Protein AF-A0A4Q3FWL1-F1 (afdb_monomer_lite)

Radius of gyration: 15.83 Å; chains: 1; bounding box: 39×27×42 Å

Secondary structure (DSSP, 8-state):
--HHHHHHHHHHHHHHHHT-GGGTTTHHHHHHHHHHHHHHHHHTTTS-TTS-TTHHHHHHHHHHHHHHHHHHHHHHHHHHTT-

pLD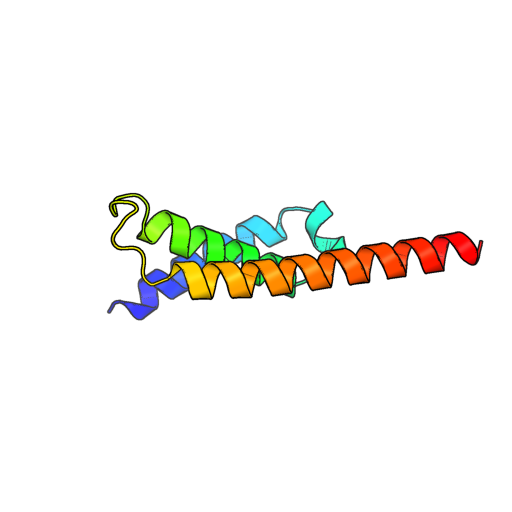DT: mean 72.54, std 7.36, range [46.47, 82.06]

Sequence (83 aa):
MIGDREEILRGQAVEGYDAIPCLDAHGDLIRSILVEVSLLTERYRYVSRHDIPYVRDLAGLLDVLWQEVEMQHDRTRARADRG

Structure (mmCIF, N/CA/C/O backbone):
data_AF-A0A4Q3FWL1-F1
#
_entry.id   AF-A0A4Q3FWL1-F1
#
loop_
_atom_site.group_PDB
_atom_site.id
_atom_site.type_symbol
_atom_site.label_atom_id
_atom_site.label_alt_id
_atom_site.label_comp_id
_atom_site.label_asym_id
_atom_site.label_entity_id
_atom_site.label_seq_id
_atom_site.pdbx_PDB_ins_code
_atom_site.Cartn_x
_atom_site.Cartn_y
_atom_site.Cartn_z
_atom_site.occupancy
_atom_site.B_iso_or_equiv
_atom_site.auth_seq_id
_atom_site.auth_comp_id
_atom_site.auth_asym_id
_atom_site.auth_atom_id
_atom_site.pdbx_PDB_model_num
ATOM 1 N N . MET A 1 1 ? -9.979 14.387 16.383 1.00 46.47 1 MET A N 1
ATOM 2 C CA . MET A 1 1 ? -8.539 14.056 16.471 1.00 46.47 1 MET A CA 1
ATOM 3 C C . MET A 1 1 ? -8.282 12.574 16.158 1.00 46.47 1 MET A C 1
ATOM 5 O O . MET A 1 1 ? -7.605 11.901 16.918 1.00 46.47 1 MET A O 1
ATOM 9 N N . ILE A 1 2 ? -8.844 12.042 15.064 1.00 51.34 2 ILE A N 1
ATOM 10 C CA . ILE A 1 2 ? -8.594 10.656 14.607 1.00 51.34 2 ILE A CA 1
ATOM 11 C C . ILE A 1 2 ? -7.671 10.652 13.369 1.00 51.34 2 ILE A C 1
ATOM 13 O O . ILE A 1 2 ? -6.873 9.733 13.233 1.00 51.34 2 ILE A O 1
ATOM 17 N N . GLY A 1 3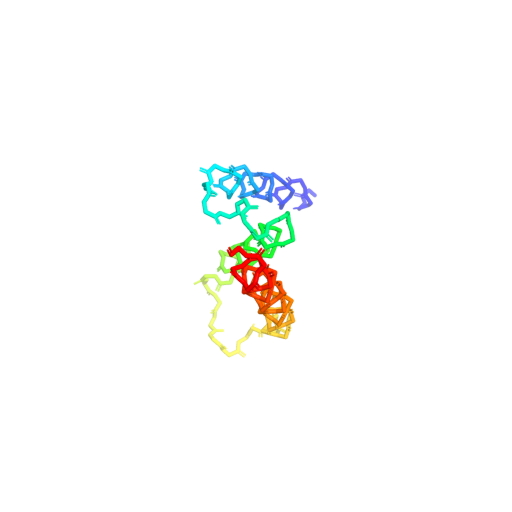 ? -7.693 11.720 12.553 1.00 59.28 3 GLY A N 1
ATOM 18 C CA . GLY A 1 3 ? -6.827 11.877 11.373 1.00 59.28 3 GLY A CA 1
ATOM 19 C C . GLY A 1 3 ? -5.330 11.926 11.696 1.00 59.28 3 GLY A C 1
ATOM 20 O O . GLY A 1 3 ? -4.573 11.149 11.129 1.00 59.28 3 GLY A O 1
ATOM 21 N N . ASP A 1 4 ? -4.917 12.728 12.682 1.00 71.31 4 ASP A N 1
ATOM 22 C CA . ASP A 1 4 ? -3.493 12.916 13.010 1.00 71.31 4 ASP A CA 1
ATOM 23 C C . ASP A 1 4 ? -2.781 11.609 13.391 1.00 71.31 4 ASP A C 1
ATOM 25 O O . ASP A 1 4 ? -1.613 11.409 13.076 1.00 71.31 4 ASP A O 1
ATOM 29 N N . ARG A 1 5 ? -3.479 10.680 14.059 1.00 73.69 5 ARG A N 1
ATOM 30 C CA . ARG A 1 5 ? -2.882 9.401 14.472 1.00 73.69 5 ARG A CA 1
ATOM 31 C C . ARG A 1 5 ? -2.729 8.432 13.301 1.00 73.69 5 ARG A C 1
ATOM 33 O O . ARG A 1 5 ? -1.735 7.715 13.255 1.00 73.69 5 ARG A O 1
ATOM 40 N N . GLU A 1 6 ? -3.695 8.389 12.387 1.00 71.12 6 GLU A N 1
ATOM 41 C CA . GLU A 1 6 ? -3.595 7.569 11.172 1.00 71.12 6 GLU A CA 1
ATOM 42 C C . GLU A 1 6 ? -2.496 8.103 10.245 1.00 71.12 6 GLU A C 1
ATOM 44 O O . GLU A 1 6 ? -1.718 7.320 9.708 1.00 71.12 6 GLU A O 1
ATOM 49 N N . GLU A 1 7 ? -2.367 9.424 10.134 1.00 75.75 7 GLU A N 1
ATOM 50 C CA . GLU A 1 7 ? -1.339 10.077 9.321 1.00 75.75 7 GLU A CA 1
ATOM 51 C C . GLU A 1 7 ? 0.079 9.846 9.871 1.00 75.75 7 GLU A C 1
ATOM 53 O O . GLU A 1 7 ? 0.985 9.510 9.109 1.00 75.75 7 GLU A O 1
ATOM 58 N N . ILE A 1 8 ? 0.265 9.904 11.197 1.00 79.25 8 ILE A N 1
ATOM 59 C CA . ILE A 1 8 ? 1.544 9.563 11.845 1.00 79.25 8 ILE A CA 1
ATOM 60 C C . ILE A 1 8 ? 1.916 8.094 11.605 1.00 79.25 8 ILE A C 1
ATOM 62 O O . ILE A 1 8 ? 3.057 7.798 11.250 1.00 79.25 8 ILE A O 1
ATOM 66 N N . LEU A 1 9 ? 0.969 7.165 11.783 1.00 73.56 9 LEU A N 1
ATOM 67 C CA . LEU A 1 9 ? 1.219 5.735 11.565 1.00 73.56 9 LEU A CA 1
ATOM 68 C C . LEU A 1 9 ? 1.534 5.438 10.095 1.00 73.56 9 LEU A C 1
ATOM 70 O O . LEU A 1 9 ? 2.399 4.611 9.807 1.00 73.56 9 LEU A O 1
ATOM 74 N N . ARG A 1 10 ? 0.872 6.138 9.169 1.00 75.44 10 ARG A N 1
ATOM 75 C CA . ARG A 1 10 ? 1.169 6.073 7.738 1.00 75.44 10 ARG A CA 1
ATOM 76 C C . ARG A 1 10 ? 2.587 6.556 7.448 1.00 75.44 10 ARG A C 1
ATOM 78 O O . ARG A 1 10 ? 3.319 5.838 6.779 1.00 75.44 10 ARG A O 1
ATOM 85 N N . GLY A 1 11 ? 3.001 7.698 7.997 1.00 77.50 11 GLY A N 1
ATOM 86 C CA . GLY A 1 11 ? 4.367 8.210 7.844 1.00 77.50 11 GLY A CA 1
ATOM 87 C C . GLY A 1 11 ? 5.432 7.226 8.337 1.00 77.50 11 GLY A C 1
ATOM 88 O O . GLY A 1 11 ? 6.363 6.906 7.605 1.00 77.50 11 GLY A O 1
ATOM 89 N N . GLN A 1 12 ? 5.244 6.655 9.531 1.00 77.50 12 GLN A N 1
ATOM 90 C CA . GLN A 1 12 ? 6.166 5.658 10.096 1.00 77.50 12 GLN A CA 1
ATOM 91 C C . GLN A 1 12 ? 6.257 4.384 9.250 1.00 77.50 12 GLN A C 1
ATOM 93 O O . GLN A 1 12 ? 7.329 3.799 9.102 1.00 77.50 12 GLN A O 1
ATOM 98 N N . ALA A 1 13 ? 5.127 3.938 8.704 1.00 72.19 13 ALA A N 1
ATOM 99 C CA . ALA A 1 13 ? 5.100 2.780 7.829 1.00 72.19 13 ALA A CA 1
ATOM 100 C C . ALA A 1 13 ? 5.817 3.072 6.499 1.00 72.19 13 ALA A C 1
ATOM 102 O O . ALA A 1 13 ? 6.602 2.236 6.059 1.00 72.19 13 ALA A O 1
ATOM 103 N N . VAL A 1 14 ? 5.610 4.253 5.895 1.00 77.56 14 VAL A N 1
ATOM 104 C CA . VAL A 1 14 ? 6.320 4.682 4.672 1.00 77.56 14 VAL A CA 1
ATOM 105 C C . VAL A 1 14 ? 7.831 4.663 4.897 1.00 77.56 14 VAL A C 1
ATOM 107 O O . VAL A 1 14 ? 8.537 3.983 4.158 1.00 77.56 14 VAL A O 1
ATOM 110 N N . GLU A 1 15 ? 8.315 5.311 5.960 1.00 77.31 15 GLU A N 1
ATOM 111 C CA . GLU A 1 15 ? 9.745 5.340 6.303 1.00 77.31 15 GLU A CA 1
ATOM 112 C C . GLU A 1 15 ? 10.327 3.928 6.497 1.00 77.31 15 GLU A C 1
ATOM 114 O O . GLU A 1 15 ? 11.452 3.643 6.083 1.00 77.31 15 GLU A O 1
ATOM 119 N N . GLY A 1 16 ? 9.551 3.015 7.089 1.00 74.50 16 GLY A N 1
ATOM 120 C CA . GLY A 1 16 ? 9.949 1.620 7.271 1.00 74.50 16 GLY A CA 1
ATOM 121 C C . GLY A 1 16 ? 10.109 0.850 5.958 1.00 74.50 16 GLY A C 1
ATOM 122 O O . GLY A 1 16 ? 11.034 0.047 5.835 1.00 74.50 16 GLY A O 1
ATOM 123 N N . TYR A 1 17 ? 9.242 1.091 4.971 1.00 73.31 17 TYR A N 1
ATOM 124 C CA . TYR A 1 17 ? 9.340 0.448 3.657 1.00 73.31 17 TYR A CA 1
ATOM 125 C C . TYR A 1 17 ? 10.361 1.119 2.734 1.00 73.31 17 TYR A C 1
ATOM 127 O O . TYR A 1 17 ? 10.978 0.427 1.925 1.00 73.31 17 TYR A O 1
ATOM 135 N N . ASP A 1 18 ? 10.597 2.423 2.87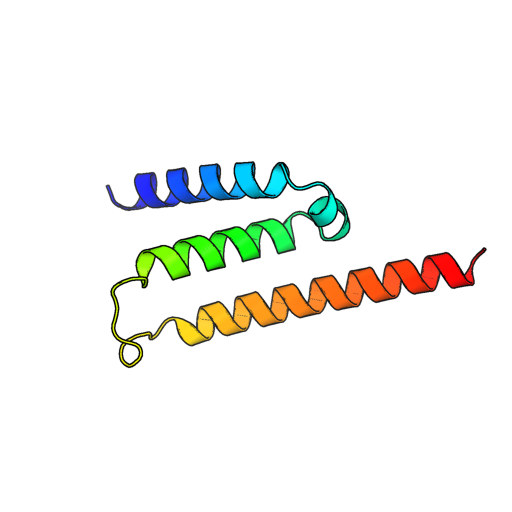5 1.00 71.94 18 ASP A N 1
ATOM 136 C CA . ASP A 1 18 ? 11.681 3.129 2.178 1.00 71.94 18 ASP A CA 1
ATOM 137 C C . ASP A 1 18 ? 13.060 2.568 2.548 1.00 71.94 18 ASP A C 1
ATOM 139 O O . ASP A 1 18 ? 13.959 2.514 1.714 1.00 71.94 18 ASP A O 1
ATOM 143 N N . ALA A 1 19 ? 13.221 2.072 3.777 1.00 76.06 19 ALA A N 1
ATOM 144 C CA . ALA A 1 19 ? 14.462 1.459 4.238 1.00 76.06 19 ALA A CA 1
ATOM 145 C C . ALA A 1 19 ? 14.750 0.063 3.640 1.00 76.06 19 ALA A C 1
ATOM 147 O O . ALA A 1 19 ? 15.774 -0.532 3.981 1.00 76.06 19 ALA A O 1
ATOM 148 N N . ILE A 1 20 ? 13.877 -0.486 2.780 1.00 74.19 20 ILE A N 1
ATOM 149 C CA . ILE A 1 20 ? 14.011 -1.832 2.200 1.00 74.19 20 ILE A CA 1
ATOM 150 C C . ILE A 1 20 ? 14.515 -1.741 0.744 1.00 74.19 20 ILE A C 1
ATOM 152 O O . ILE A 1 20 ? 13.720 -1.493 -0.164 1.00 74.19 20 ILE A O 1
ATOM 156 N 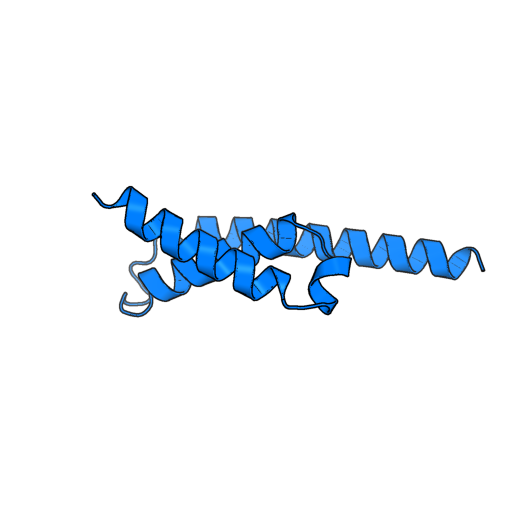N . PRO A 1 21 ? 15.801 -2.049 0.464 1.00 71.50 21 PRO A N 1
ATOM 157 C CA . PRO A 1 21 ? 16.402 -1.816 -0.857 1.00 71.50 21 PRO A CA 1
ATOM 158 C C . PRO A 1 21 ? 15.792 -2.631 -2.004 1.00 71.50 21 PRO A C 1
ATOM 160 O O . PRO A 1 21 ? 15.871 -2.234 -3.161 1.00 71.50 21 PRO A O 1
ATOM 163 N N . CYS A 1 22 ? 15.181 -3.789 -1.724 1.00 70.38 22 CYS A N 1
ATOM 164 C CA . CYS A 1 22 ? 14.522 -4.574 -2.772 1.00 70.38 22 CYS A CA 1
ATOM 165 C C . CYS A 1 22 ? 13.196 -3.957 -3.245 1.00 70.38 22 CYS A C 1
ATOM 167 O O . CYS A 1 22 ? 12.735 -4.304 -4.330 1.00 70.38 22 CYS A O 1
ATOM 169 N N . LEU A 1 23 ? 12.604 -3.027 -2.483 1.00 69.31 23 LEU A N 1
ATOM 170 C CA . LEU A 1 23 ? 11.384 -2.320 -2.880 1.00 69.31 23 LEU A CA 1
ATOM 171 C C . LEU A 1 23 ? 11.655 -1.167 -3.852 1.00 69.31 23 LEU A C 1
ATOM 173 O O . LEU A 1 23 ? 10.744 -0.781 -4.581 1.00 69.31 23 LEU A O 1
ATOM 177 N N . ASP A 1 24 ? 12.897 -0.687 -3.962 1.00 70.75 24 ASP A N 1
ATOM 178 C CA . ASP A 1 24 ? 13.272 0.340 -4.947 1.00 70.75 24 ASP A CA 1
ATOM 179 C C . ASP A 1 24 ? 13.011 -0.114 -6.388 1.00 70.75 24 ASP A C 1
ATOM 181 O O . ASP A 1 24 ? 12.670 0.692 -7.253 1.00 70.75 24 ASP A O 1
ATOM 185 N N . ALA A 1 25 ? 13.107 -1.422 -6.647 1.00 69.81 25 ALA A N 1
ATOM 186 C CA . ALA A 1 25 ? 12.778 -2.003 -7.944 1.00 69.81 25 ALA A CA 1
ATOM 187 C C . ALA A 1 25 ? 11.279 -1.912 -8.280 1.00 69.81 25 ALA A C 1
ATOM 189 O O . ALA A 1 25 ? 10.919 -1.979 -9.450 1.00 69.81 25 ALA A O 1
ATOM 190 N N . HIS A 1 26 ? 10.417 -1.756 -7.274 1.00 70.12 26 HIS A N 1
ATOM 191 C CA . HIS A 1 26 ? 8.959 -1.784 -7.389 1.00 70.12 26 HIS A CA 1
ATOM 192 C C . HIS A 1 26 ? 8.301 -0.399 -7.240 1.00 70.12 26 HIS A C 1
ATOM 194 O O . HIS A 1 26 ? 7.115 -0.250 -7.520 1.00 70.12 26 HIS A O 1
ATOM 200 N N . GLY A 1 27 ? 9.071 0.624 -6.855 1.00 74.50 27 GLY A N 1
ATOM 201 C CA . GLY A 1 27 ? 8.642 2.023 -6.827 1.00 74.50 27 GLY A CA 1
ATOM 202 C C . GLY A 1 27 ? 7.685 2.400 -5.685 1.00 74.50 27 GLY A C 1
ATOM 203 O O . GLY A 1 27 ? 7.256 1.576 -4.875 1.00 74.50 27 GLY A O 1
ATOM 204 N N . ASP A 1 28 ? 7.335 3.688 -5.635 1.00 76.25 28 ASP A N 1
ATOM 205 C CA . ASP A 1 28 ? 6.583 4.310 -4.528 1.00 76.25 28 ASP A CA 1
ATOM 206 C C . ASP A 1 28 ? 5.152 3.770 -4.361 1.00 76.25 28 ASP A C 1
ATOM 208 O O . ASP A 1 28 ? 4.577 3.818 -3.269 1.00 76.25 28 ASP A O 1
ATOM 212 N N . LEU A 1 29 ? 4.577 3.212 -5.432 1.00 76.88 29 LEU A N 1
ATOM 213 C CA . LEU A 1 29 ? 3.228 2.646 -5.431 1.00 76.88 29 LEU A CA 1
ATOM 214 C C . LEU A 1 29 ? 3.144 1.369 -4.584 1.00 76.88 29 LEU A C 1
ATOM 216 O O . LEU A 1 29 ? 2.244 1.244 -3.756 1.00 76.88 29 LEU A O 1
ATOM 220 N N . ILE A 1 30 ? 4.105 0.450 -4.735 1.00 76.69 30 ILE A N 1
ATOM 221 C CA . ILE A 1 30 ? 4.165 -0.785 -3.937 1.00 76.69 30 ILE A CA 1
ATOM 222 C C . ILE A 1 30 ? 4.378 -0.463 -2.462 1.00 76.69 30 ILE A C 1
ATOM 224 O O . ILE A 1 30 ? 3.711 -1.046 -1.608 1.00 76.69 30 ILE A O 1
ATOM 228 N N . ARG A 1 31 ? 5.243 0.509 -2.153 1.00 77.81 31 ARG A N 1
ATOM 229 C CA . ARG A 1 31 ? 5.443 0.973 -0.775 1.00 77.81 31 ARG A CA 1
ATOM 230 C C . ARG A 1 31 ? 4.151 1.522 -0.180 1.00 77.81 31 ARG A C 1
ATOM 232 O O . ARG A 1 31 ? 3.755 1.093 0.898 1.00 77.81 31 ARG A O 1
ATOM 239 N N . SER A 1 32 ? 3.442 2.375 -0.917 1.00 77.12 32 SER A N 1
ATOM 240 C CA . SER A 1 32 ? 2.148 2.919 -0.484 1.00 77.12 32 SER A CA 1
ATOM 241 C C . SER A 1 32 ? 1.113 1.819 -0.225 1.00 77.12 32 SER A C 1
ATOM 243 O O . SER A 1 32 ? 0.425 1.847 0.790 1.00 77.12 32 SER A O 1
ATOM 245 N N . ILE A 1 33 ? 1.039 0.803 -1.089 1.00 79.06 33 ILE A N 1
ATOM 246 C CA . ILE A 1 33 ? 0.130 -0.336 -0.899 1.00 79.06 33 ILE A CA 1
ATOM 247 C C . ILE A 1 33 ? 0.484 -1.131 0.361 1.00 79.06 33 ILE A C 1
ATOM 249 O O . ILE A 1 33 ? -0.403 -1.460 1.146 1.00 79.06 33 ILE A O 1
ATOM 253 N N . LEU A 1 34 ? 1.768 -1.422 0.582 1.00 78.62 34 LEU A N 1
ATOM 254 C CA . LEU A 1 34 ? 2.225 -2.149 1.768 1.00 78.62 34 LEU A CA 1
ATOM 255 C C . LEU A 1 34 ? 1.909 -1.389 3.062 1.00 78.62 34 LEU A C 1
ATOM 257 O O . LEU A 1 34 ? 1.507 -2.004 4.051 1.00 78.62 34 LEU A O 1
ATOM 261 N N . VAL A 1 35 ? 2.022 -0.059 3.042 1.00 82.06 35 VAL A N 1
ATOM 262 C CA . VAL A 1 35 ? 1.602 0.806 4.151 1.00 82.06 35 VAL A CA 1
ATOM 263 C C . VAL A 1 35 ? 0.114 0.658 4.429 1.00 82.06 35 VAL A C 1
ATOM 265 O O . VAL A 1 35 ? -0.262 0.347 5.559 1.00 82.06 35 VAL A O 1
ATOM 268 N N . GLU A 1 36 ? -0.733 0.823 3.414 1.00 81.62 36 GLU A N 1
ATOM 269 C CA . GLU A 1 36 ? -2.185 0.718 3.586 1.00 81.62 36 GLU A CA 1
ATOM 270 C C . GLU A 1 36 ? -2.608 -0.659 4.098 1.00 81.62 36 GLU A C 1
ATOM 272 O O . GLU A 1 36 ? -3.396 -0.763 5.040 1.00 81.62 36 GLU A O 1
ATOM 277 N N . VAL A 1 37 ? -2.042 -1.726 3.532 1.00 80.50 37 VAL A N 1
ATOM 278 C CA . VAL A 1 37 ? -2.322 -3.101 3.957 1.00 80.50 37 VAL A CA 1
ATOM 279 C C . VAL A 1 37 ? -1.912 -3.318 5.414 1.00 80.50 37 VAL A C 1
ATOM 281 O O . VAL A 1 37 ? -2.669 -3.927 6.173 1.00 80.50 37 VAL A O 1
ATOM 284 N N . SER A 1 38 ? -0.761 -2.798 5.842 1.00 73.12 38 SER A N 1
ATOM 285 C CA . SER A 1 38 ? -0.290 -2.918 7.227 1.00 73.12 38 SER A CA 1
ATOM 286 C C . SER A 1 38 ? -1.151 -2.139 8.216 1.00 73.12 38 SER A C 1
ATOM 288 O O . SER A 1 38 ? -1.496 -2.668 9.275 1.00 73.12 38 SER A O 1
ATOM 290 N N . LEU A 1 39 ? -1.570 -0.921 7.863 1.00 79.56 39 LEU A N 1
ATOM 291 C CA . LEU A 1 39 ? -2.471 -0.116 8.691 1.00 79.56 39 LEU A CA 1
ATOM 292 C C . LEU A 1 39 ? -3.846 -0.769 8.830 1.00 79.56 39 LEU A C 1
ATOM 294 O O . LEU A 1 39 ? -4.386 -0.843 9.936 1.00 79.56 39 LEU A O 1
ATOM 298 N N . LEU A 1 40 ? -4.400 -1.284 7.729 1.00 76.44 40 LEU A N 1
ATOM 299 C CA . LEU A 1 40 ? -5.654 -2.034 7.748 1.00 76.44 40 LEU A CA 1
ATOM 300 C C . LEU A 1 40 ? -5.506 -3.297 8.603 1.00 76.44 40 LEU A C 1
ATOM 302 O O . LEU A 1 40 ? -6.330 -3.550 9.479 1.00 76.44 40 LEU A O 1
ATOM 306 N N . THR A 1 41 ? -4.431 -4.060 8.422 1.00 71.69 41 THR A N 1
ATOM 307 C CA . THR A 1 41 ? -4.196 -5.291 9.191 1.00 71.69 41 THR A CA 1
ATOM 308 C C . THR A 1 41 ? -4.110 -5.016 10.692 1.00 71.69 41 THR A C 1
ATOM 310 O O . THR A 1 41 ? -4.741 -5.727 11.475 1.00 71.69 41 THR A O 1
ATOM 313 N N . GLU A 1 42 ? -3.404 -3.965 11.114 1.00 72.38 42 GLU A N 1
ATOM 314 C CA . GLU A 1 42 ? -3.307 -3.605 12.533 1.00 72.38 42 GLU A CA 1
ATOM 315 C C . GLU A 1 42 ? -4.649 -3.098 13.085 1.00 72.38 42 GLU A C 1
ATOM 317 O O . GLU A 1 42 ? -5.054 -3.474 14.187 1.00 72.38 42 GLU A O 1
ATOM 322 N N . ARG A 1 43 ? -5.404 -2.320 12.298 1.00 74.38 43 ARG A N 1
ATOM 323 C CA . ARG A 1 43 ? -6.743 -1.829 12.668 1.00 74.38 43 ARG A CA 1
ATOM 324 C C . ARG A 1 43 ? -7.748 -2.960 12.889 1.00 74.38 43 ARG A C 1
ATOM 326 O O . ARG A 1 43 ? -8.578 -2.864 13.792 1.00 74.38 43 ARG A O 1
ATOM 333 N N . TYR A 1 44 ? -7.675 -4.024 12.091 1.00 71.75 44 TYR A N 1
ATOM 334 C CA . TYR A 1 44 ? -8.599 -5.164 12.158 1.00 71.75 44 TYR A CA 1
ATOM 335 C C . TYR A 1 44 ? -8.030 -6.375 12.900 1.00 71.75 44 TYR A C 1
ATOM 337 O O . TYR A 1 44 ? -8.689 -7.411 12.961 1.00 71.75 44 TYR A O 1
ATOM 345 N N . ARG A 1 45 ? -6.857 -6.248 13.534 1.00 67.62 45 ARG A N 1
ATOM 346 C CA . ARG A 1 45 ? -6.176 -7.331 14.264 1.00 67.62 45 ARG A CA 1
ATOM 347 C C . ARG A 1 45 ? -7.054 -8.030 15.306 1.00 67.62 45 ARG A C 1
ATOM 349 O O . ARG A 1 45 ? -6.854 -9.211 15.581 1.00 67.62 45 ARG A O 1
ATOM 356 N N . TYR A 1 46 ? -8.020 -7.307 15.872 1.00 68.81 46 TYR A N 1
ATOM 357 C CA . TYR A 1 46 ? -8.937 -7.801 16.904 1.00 68.81 46 TYR A CA 1
ATOM 358 C C . TYR A 1 46 ? -10.386 -7.974 16.418 1.00 68.81 46 TYR A C 1
ATOM 360 O O . TYR A 1 46 ? -11.271 -8.237 17.231 1.00 68.81 46 TYR A O 1
ATOM 368 N N . VAL A 1 47 ? -10.650 -7.830 15.115 1.00 63.38 47 VAL A N 1
ATOM 369 C CA . VAL A 1 47 ? -11.993 -7.978 14.538 1.00 63.38 47 VAL A CA 1
ATOM 370 C C . VAL A 1 47 ? -12.197 -9.418 14.068 1.00 63.38 47 VAL A C 1
ATOM 372 O O . VAL A 1 47 ? -11.348 -10.003 13.396 1.00 63.38 47 VAL A O 1
ATOM 375 N N . SER A 1 48 ? -13.330 -10.014 14.448 1.00 58.72 48 SER A N 1
ATOM 376 C CA . SER A 1 48 ? -13.695 -11.369 14.028 1.00 58.72 48 SER A CA 1
ATOM 377 C C . SER A 1 48 ? -13.823 -11.437 12.503 1.00 58.72 48 SER A C 1
ATOM 379 O O . SER A 1 48 ? -14.385 -10.536 11.884 1.00 58.72 48 SER A O 1
ATOM 381 N N . ARG A 1 49 ? -13.333 -12.523 11.888 1.00 58.12 49 ARG A N 1
ATOM 382 C CA . ARG A 1 49 ? -13.229 -12.704 10.422 1.00 58.12 49 ARG A CA 1
ATOM 383 C C . ARG A 1 49 ? -14.527 -12.462 9.634 1.00 58.12 49 ARG A C 1
ATOM 385 O O . ARG A 1 49 ? -14.453 -12.242 8.431 1.00 58.12 49 ARG A O 1
ATOM 392 N N . HIS A 1 50 ? -15.686 -12.518 10.286 1.00 54.31 50 HIS A N 1
ATOM 393 C CA . HIS A 1 50 ? -16.995 -12.341 9.656 1.00 54.31 50 HIS A CA 1
ATOM 394 C C . HIS A 1 50 ? -17.466 -10.877 9.550 1.00 54.31 50 HIS A C 1
ATOM 396 O O . HIS A 1 50 ? -18.402 -10.623 8.800 1.00 54.31 50 HIS A O 1
ATOM 402 N N . ASP A 1 51 ? -16.790 -9.924 10.203 1.00 57.28 51 ASP A N 1
ATOM 403 C CA . ASP A 1 51 ? -17.179 -8.501 10.252 1.00 57.28 51 ASP A CA 1
ATOM 404 C C . ASP A 1 51 ? -16.170 -7.576 9.552 1.00 57.28 51 ASP A C 1
ATOM 406 O O . ASP A 1 51 ? -15.958 -6.438 9.972 1.00 57.28 51 ASP A O 1
ATOM 410 N N . ILE A 1 52 ? -15.506 -8.042 8.488 1.00 61.09 52 ILE A N 1
ATOM 411 C CA . ILE A 1 52 ? -14.504 -7.238 7.768 1.00 61.09 52 ILE A CA 1
ATOM 412 C C . ILE A 1 52 ? -15.083 -6.744 6.427 1.00 61.09 52 ILE A C 1
ATOM 414 O O . ILE A 1 52 ? -14.843 -7.359 5.388 1.00 61.09 52 ILE A O 1
ATOM 418 N N . PRO A 1 53 ? -15.820 -5.615 6.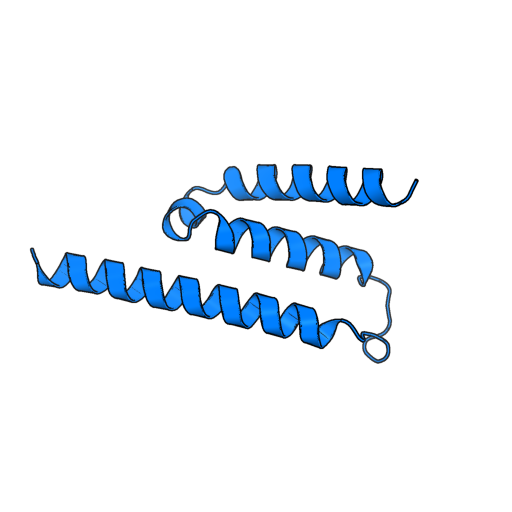396 1.00 61.28 53 PRO A N 1
ATOM 419 C CA . PRO A 1 53 ? -16.315 -5.016 5.152 1.00 61.28 53 PRO A CA 1
ATOM 420 C C . PRO A 1 53 ? -15.191 -4.496 4.234 1.00 61.28 53 PRO A C 1
ATOM 422 O O . PRO A 1 53 ? -15.414 -4.289 3.045 1.00 61.28 53 PRO A O 1
ATOM 425 N N . TYR A 1 54 ? -13.970 -4.347 4.755 1.00 64.56 54 TYR A N 1
ATOM 426 C CA . TYR A 1 54 ? -12.810 -3.778 4.058 1.00 64.56 54 TYR A CA 1
ATOM 427 C C . TYR A 1 54 ? -11.988 -4.795 3.247 1.00 64.56 54 TYR A C 1
ATOM 429 O O . TYR A 1 54 ? -10.975 -4.436 2.651 1.00 64.56 54 TYR A O 1
ATOM 437 N N . VAL A 1 55 ? -12.421 -6.063 3.172 1.00 65.12 55 VAL A N 1
ATOM 438 C CA . VAL A 1 55 ? -11.776 -7.091 2.326 1.00 65.12 55 VAL A CA 1
ATOM 439 C C . VAL A 1 55 ? -11.745 -6.670 0.853 1.00 65.12 55 VAL A C 1
ATOM 441 O O . VAL A 1 55 ? -10.799 -6.996 0.145 1.00 65.12 55 VAL A O 1
ATOM 444 N N . ARG A 1 56 ? -12.743 -5.904 0.394 1.00 65.06 56 ARG A N 1
ATOM 445 C CA . ARG A 1 56 ? -12.792 -5.383 -0.979 1.00 65.06 56 ARG A CA 1
ATOM 446 C C . ARG A 1 56 ? -11.693 -4.355 -1.262 1.00 65.06 56 ARG A C 1
ATOM 448 O O . ARG A 1 56 ? -11.106 -4.392 -2.338 1.00 65.06 56 ARG A O 1
ATOM 455 N N . ASP A 1 57 ? -11.406 -3.482 -0.303 1.00 68.38 57 ASP A N 1
ATOM 456 C CA . ASP A 1 57 ? -10.370 -2.455 -0.451 1.00 68.38 57 ASP A CA 1
ATOM 457 C C . ASP A 1 57 ? -8.972 -3.090 -0.399 1.00 68.38 57 ASP A C 1
ATOM 459 O O . ASP A 1 57 ? -8.108 -2.769 -1.210 1.00 68.38 57 ASP A O 1
ATOM 463 N N . LEU A 1 58 ? -8.785 -4.083 0.480 1.00 72.25 58 LEU A N 1
ATOM 464 C CA . LEU A 1 58 ? -7.594 -4.939 0.512 1.00 72.25 58 LEU A CA 1
ATOM 465 C C . LEU A 1 58 ? -7.382 -5.698 -0.804 1.00 72.25 58 LEU A C 1
ATOM 467 O O . LEU A 1 58 ?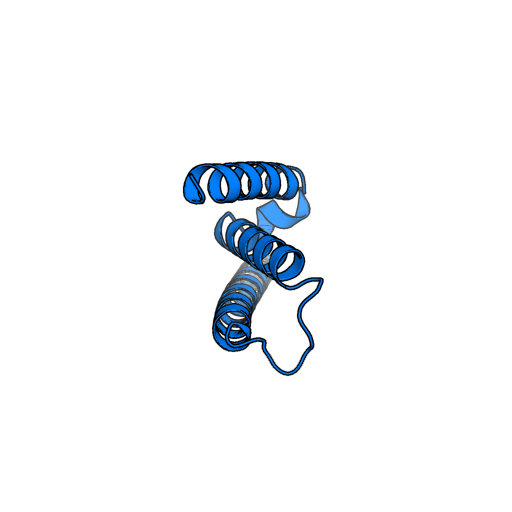 -6.260 -5.745 -1.300 1.00 72.25 58 LEU A O 1
ATOM 471 N N . ALA A 1 59 ? -8.443 -6.267 -1.382 1.00 70.00 59 ALA A N 1
ATOM 472 C CA . ALA A 1 59 ? -8.368 -6.954 -2.669 1.00 70.00 59 ALA A CA 1
ATOM 473 C C . ALA A 1 59 ? -7.950 -5.996 -3.796 1.00 70.00 59 ALA A C 1
ATOM 475 O O . ALA A 1 59 ? -7.034 -6.312 -4.545 1.00 70.00 59 ALA A O 1
ATOM 476 N N . GLY A 1 60 ? -8.533 -4.794 -3.853 1.00 75.69 60 GLY A N 1
ATOM 477 C CA . GLY A 1 60 ? -8.144 -3.786 -4.843 1.00 75.69 60 GLY A CA 1
ATOM 478 C C . GLY A 1 60 ? -6.687 -3.332 -4.704 1.00 75.69 60 GLY A C 1
ATOM 479 O O . GLY A 1 60 ? -5.994 -3.176 -5.704 1.00 75.69 60 GLY A O 1
ATOM 480 N N . LEU A 1 61 ? -6.186 -3.169 -3.475 1.00 78.31 61 LEU A N 1
ATOM 481 C CA . LEU A 1 61 ? -4.776 -2.848 -3.229 1.00 78.31 61 LEU A CA 1
ATOM 482 C C . LEU A 1 61 ? -3.838 -3.983 -3.670 1.00 78.31 61 LEU A C 1
ATOM 484 O O . LEU A 1 61 ? -2.791 -3.720 -4.260 1.00 78.31 61 LEU A O 1
ATOM 488 N N . LEU A 1 62 ? -4.222 -5.241 -3.433 1.00 74.62 62 LEU A N 1
ATOM 489 C CA . LEU A 1 62 ? -3.473 -6.412 -3.898 1.00 74.62 62 LEU A CA 1
ATOM 490 C C . LEU A 1 62 ? -3.461 -6.530 -5.427 1.00 74.62 62 LEU A C 1
ATOM 492 O O . LEU A 1 62 ? -2.423 -6.875 -5.987 1.00 74.62 62 LEU A O 1
ATOM 496 N N . ASP A 1 63 ? -4.562 -6.200 -6.102 1.00 76.69 63 ASP A N 1
ATOM 497 C CA . ASP A 1 63 ? -4.621 -6.189 -7.568 1.00 76.69 63 ASP A CA 1
ATOM 498 C C . ASP A 1 63 ? -3.631 -5.169 -8.157 1.00 76.69 63 ASP A C 1
ATOM 500 O O . ASP A 1 63 ? -2.898 -5.479 -9.098 1.00 76.69 63 ASP A O 1
ATOM 504 N N . VAL A 1 64 ? -3.547 -3.967 -7.574 1.00 77.88 64 VAL A N 1
ATOM 505 C CA . VAL A 1 64 ? -2.585 -2.935 -8.008 1.00 77.88 64 VAL A CA 1
ATOM 506 C C . VAL A 1 64 ? -1.142 -3.363 -7.716 1.00 77.88 64 VAL A C 1
ATOM 508 O O . VAL A 1 64 ? -0.255 -3.147 -8.543 1.00 77.88 64 VAL A O 1
ATOM 511 N N . LEU A 1 65 ? -0.897 -4.013 -6.573 1.00 79.25 65 LEU A N 1
ATOM 512 C CA . LEU A 1 65 ? 0.416 -4.572 -6.238 1.00 79.25 65 LEU A CA 1
ATOM 513 C C . LEU A 1 65 ? 0.849 -5.601 -7.287 1.00 79.25 65 LEU A C 1
ATOM 515 O O . LEU A 1 65 ? 1.987 -5.581 -7.752 1.00 79.25 65 LEU A O 1
ATOM 519 N N . TRP A 1 66 ? -0.069 -6.489 -7.665 1.00 75.12 66 TRP A N 1
ATOM 520 C CA . TRP A 1 66 ? 0.185 -7.532 -8.648 1.00 75.12 66 TRP A CA 1
ATOM 521 C C . TRP A 1 66 ? 0.535 -6.949 -10.023 1.00 75.12 66 TRP A C 1
ATOM 523 O O . TRP A 1 66 ? 1.526 -7.362 -10.624 1.00 75.12 66 TRP A O 1
ATOM 533 N N . GLN A 1 67 ? -0.194 -5.923 -10.471 1.00 78.50 67 GLN A N 1
ATOM 534 C CA . GLN A 1 67 ? 0.093 -5.228 -11.732 1.00 78.50 67 GLN A CA 1
ATOM 535 C C . GLN A 1 67 ? 1.495 -4.605 -11.761 1.00 78.50 67 GLN A C 1
ATOM 537 O O . GLN A 1 67 ? 2.214 -4.759 -12.748 1.00 78.50 67 GLN A O 1
ATOM 542 N N . GLU A 1 68 ? 1.925 -3.931 -10.690 1.00 79.50 68 GLU A N 1
ATOM 543 C CA . GLU A 1 68 ? 3.266 -3.327 -10.655 1.00 79.50 68 GLU A CA 1
ATOM 544 C C . GLU A 1 68 ? 4.367 -4.401 -10.654 1.00 79.50 68 GLU A C 1
ATOM 546 O O . GLU A 1 68 ? 5.391 -4.241 -11.322 1.00 79.50 68 GLU A O 1
ATOM 551 N N . VAL A 1 69 ? 4.153 -5.536 -9.979 1.00 77.94 69 VAL A N 1
ATOM 552 C CA . VAL A 1 69 ? 5.083 -6.679 -10.033 1.00 77.94 69 VAL A CA 1
ATOM 553 C C . VAL A 1 69 ? 5.203 -7.232 -11.456 1.00 77.94 69 VAL A C 1
ATOM 555 O O . VAL A 1 69 ? 6.325 -7.438 -11.924 1.00 77.94 69 VAL A O 1
ATOM 558 N N . GLU A 1 70 ? 4.087 -7.433 -12.161 1.00 80.69 70 GLU A N 1
ATOM 559 C CA . GLU A 1 70 ? 4.086 -7.891 -13.559 1.00 80.69 70 GLU A CA 1
ATOM 560 C C . GLU A 1 70 ? 4.831 -6.905 -14.471 1.00 80.69 70 GLU A C 1
ATOM 562 O O . GLU A 1 70 ? 5.730 -7.299 -15.217 1.00 80.69 70 GLU A O 1
ATOM 567 N N . MET A 1 71 ? 4.553 -5.604 -14.342 1.00 81.31 71 MET A N 1
ATOM 568 C CA . MET A 1 71 ? 5.217 -4.563 -15.131 1.00 81.31 71 MET A CA 1
ATOM 569 C C . MET A 1 71 ? 6.735 -4.527 -14.904 1.00 81.31 71 MET A C 1
ATOM 571 O O . MET A 1 71 ? 7.502 -4.338 -15.852 1.00 81.31 71 MET A O 1
ATOM 575 N N . GLN A 1 72 ? 7.200 -4.711 -13.666 1.00 78.56 72 GLN A N 1
ATOM 576 C CA . GLN A 1 72 ? 8.635 -4.767 -13.362 1.00 78.56 72 GLN A CA 1
ATOM 577 C C . GLN A 1 72 ? 9.292 -6.047 -13.878 1.00 78.56 72 GLN A C 1
ATOM 579 O O . GLN A 1 72 ? 10.433 -6.011 -14.360 1.00 78.56 72 GLN A O 1
ATOM 584 N N . HIS A 1 73 ? 8.574 -7.168 -13.832 1.00 78.12 73 HIS A N 1
ATOM 585 C CA . HIS A 1 73 ? 9.038 -8.426 -14.404 1.00 78.12 73 HIS A CA 1
ATOM 586 C C . HIS A 1 73 ? 9.243 -8.294 -15.922 1.00 78.12 73 HIS A C 1
ATOM 588 O O . HIS A 1 73 ? 10.317 -8.622 -16.435 1.00 78.12 73 HIS A O 1
ATOM 594 N N . ASP A 1 74 ? 8.278 -7.696 -16.623 1.00 80.50 74 ASP A N 1
ATOM 595 C CA . ASP A 1 74 ? 8.351 -7.440 -18.064 1.00 80.50 74 ASP A CA 1
ATOM 596 C C . ASP A 1 74 ? 9.477 -6.465 -18.429 1.00 80.50 74 ASP A C 1
ATOM 598 O O . ASP A 1 74 ? 10.229 -6.698 -19.381 1.00 80.50 74 ASP A O 1
ATOM 602 N N . ARG A 1 75 ? 9.670 -5.395 -17.643 1.00 81.00 75 ARG A N 1
ATOM 603 C CA . ARG A 1 75 ? 10.798 -4.456 -17.816 1.00 81.00 75 ARG A CA 1
ATOM 604 C C . ARG A 1 75 ? 12.148 -5.151 -17.666 1.00 81.00 75 ARG A C 1
ATOM 606 O O . ARG A 1 75 ? 13.074 -4.854 -18.425 1.00 81.00 75 ARG A O 1
ATOM 613 N N . THR A 1 76 ? 12.268 -6.054 -16.698 1.00 80.38 76 THR A N 1
ATOM 614 C CA . THR A 1 76 ? 13.498 -6.815 -16.444 1.00 80.38 76 THR A CA 1
ATOM 615 C C . THR A 1 76 ? 13.789 -7.770 -17.596 1.00 80.38 76 THR A C 1
ATOM 617 O O . THR A 1 76 ? 14.902 -7.772 -18.125 1.00 80.38 76 THR A O 1
ATOM 620 N N . ARG A 1 77 ? 12.773 -8.498 -18.067 1.00 76.19 77 ARG A N 1
ATOM 621 C CA . ARG A 1 77 ? 12.870 -9.386 -19.230 1.00 76.19 77 ARG A CA 1
ATOM 622 C C . ARG A 1 77 ? 13.276 -8.635 -20.500 1.00 76.19 77 ARG A C 1
ATOM 624 O O . ARG A 1 77 ? 14.246 -9.003 -21.150 1.00 76.19 77 ARG A O 1
ATOM 631 N N . ALA A 1 78 ? 12.625 -7.509 -20.791 1.00 76.88 78 ALA A N 1
ATOM 632 C CA . ALA A 1 78 ? 12.948 -6.683 -21.954 1.00 76.88 78 ALA A CA 1
ATOM 633 C C . ALA A 1 78 ? 14.361 -6.068 -21.902 1.00 76.88 78 ALA A C 1
ATOM 635 O O . ALA A 1 78 ? 14.897 -5.651 -22.928 1.00 76.88 78 ALA A O 1
ATOM 636 N N . ARG A 1 79 ? 14.966 -5.916 -20.716 1.00 75.00 79 ARG A N 1
ATOM 637 C CA . ARG A 1 79 ? 16.375 -5.504 -20.580 1.00 75.00 79 ARG A CA 1
ATOM 638 C C . ARG A 1 79 ? 17.333 -6.666 -20.841 1.00 75.00 79 ARG A C 1
ATOM 640 O O . ARG A 1 79 ? 18.349 -6.431 -21.481 1.00 75.00 79 ARG A O 1
ATOM 647 N N . ALA A 1 80 ? 16.998 -7.876 -20.397 1.00 73.38 80 ALA A N 1
ATOM 648 C CA . ALA A 1 80 ? 17.801 -9.074 -20.638 1.00 73.38 80 ALA A CA 1
ATOM 649 C C . ALA A 1 80 ? 17.858 -9.458 -22.128 1.00 73.38 80 ALA A C 1
ATOM 651 O O . ALA A 1 80 ? 18.924 -9.805 -22.614 1.00 73.38 80 ALA A O 1
ATOM 652 N N . ASP A 1 81 ? 16.759 -9.299 -22.872 1.00 71.25 81 ASP A N 1
ATOM 653 C CA . ASP A 1 81 ? 16.697 -9.624 -24.310 1.00 71.25 81 ASP A CA 1
ATOM 654 C C . ASP A 1 81 ? 17.454 -8.619 -25.216 1.00 71.25 81 ASP A C 1
ATOM 656 O O . ASP A 1 81 ? 17.542 -8.812 -26.428 1.00 71.25 81 ASP A O 1
ATOM 660 N N . ARG A 1 82 ? 17.970 -7.514 -24.653 1.00 69.38 82 ARG A N 1
ATOM 661 C CA . ARG A 1 82 ? 18.705 -6.456 -25.378 1.00 69.38 82 ARG A CA 1
ATOM 662 C C . ARG A 1 82 ? 20.224 -6.477 -25.160 1.00 69.38 82 ARG A C 1
ATOM 664 O O . ARG A 1 82 ? 20.898 -5.611 -25.719 1.00 69.38 82 ARG A O 1
ATOM 671 N N . GLY A 1 83 ? 20.739 -7.394 -24.341 1.00 57.44 83 GLY A N 1
ATOM 672 C CA . GLY A 1 83 ? 22.174 -7.599 -24.092 1.00 57.44 83 GLY A CA 1
ATOM 673 C C . GLY A 1 83 ? 22.683 -8.861 -24.765 1.00 57.44 83 GLY A C 1
ATOM 674 O O . GLY A 1 83 ? 23.859 -8.844 -25.184 1.00 57.44 83 GLY A O 1
#

Foldseek 3Di:
DVVVVLVVQLVVQLVVVVPPVVCVLLDPLLSSLSSVLVSLCVVCVPPDPVPCPCVVVNVVSVVVNVVSVVVSVVVVVVVVVVD